Protein AF-A0A5R2MWP2-F1 (afdb_monomer_lite)

Foldseek 3Di:
DDDPDDDDADPPDDDDDDDPPPCPVVVVLLCCCLAPVVNVVVDDPVNWDPVCVVLVVVLVVQQVVCVVVVHDGDDRPVVVTDDDDDDDDDADPVGVVVCVSNDDDPDDPPDD

Secondary structure (DSSP, 8-state):
--SS---PPPSS------STTSSHHHHHHHHHHHH-GGGGGG--GGGS-GGGHHHHHHHHHHHHHHHHTT-PPPPP-GGGTS----------GGGHHHHGGGSPPS------

Sequence (112 aa):
KLISTRVGLSRKATVFVGANNSGKTSAITALRYFLVQRERANFTFNDFTLSHWPAINAMGLAWEEAFLAQAAIPDPDWDTVLPSVDIWLDVPENEVHYVQPLLPTLEWAAGR

pLDDT: mean 87.0, std 11.35, range [38.22, 97.12]

Structure (mmCIF, N/CA/C/O backbone):
data_AF-A0A5R2MWP2-F1
#
_entry.id   AF-A0A5R2MWP2-F1
#
loop_
_atom_site.group_PDB
_atom_site.id
_atom_site.type_symbol
_atom_site.label_atom_id
_atom_site.label_alt_id
_atom_site.label_comp_id
_atom_site.label_asym_id
_atom_site.label_entity_id
_atom_site.label_seq_id
_atom_site.pdbx_PDB_ins_code
_atom_site.Cartn_x
_atom_site.Cartn_y
_atom_site.Cartn_z
_atom_site.occupancy
_atom_site.B_iso_or_equiv
_atom_site.auth_seq_id
_atom_site.auth_comp_id
_atom_site.auth_asym_id
_atom_site.auth_atom_id
_atom_site.pdbx_PDB_model_num
ATOM 1 N N . LYS A 1 1 ? 8.394 -6.231 8.525 1.00 65.19 1 LYS A N 1
ATOM 2 C CA . LYS A 1 1 ? 7.795 -5.844 7.225 1.00 65.19 1 LYS A CA 1
ATOM 3 C C . LYS A 1 1 ? 6.427 -6.508 7.129 1.00 65.19 1 LYS A C 1
ATOM 5 O O . LYS A 1 1 ? 6.360 -7.691 7.431 1.00 65.19 1 LYS A O 1
ATOM 10 N N . LEU A 1 2 ? 5.370 -5.768 6.789 1.00 77.00 2 LEU A N 1
ATOM 11 C CA . LEU A 1 2 ? 4.042 -6.353 6.579 1.00 77.00 2 LEU A CA 1
ATOM 12 C C . LEU A 1 2 ? 3.980 -6.888 5.150 1.00 77.00 2 LEU A C 1
ATOM 14 O O . LEU A 1 2 ? 4.217 -6.140 4.208 1.00 77.00 2 LEU A O 1
ATOM 18 N N . ILE A 1 3 ? 3.737 -8.184 5.007 1.00 83.06 3 ILE A N 1
ATOM 19 C CA . ILE A 1 3 ? 3.507 -8.851 3.725 1.00 83.06 3 ILE A CA 1
ATOM 20 C C . ILE A 1 3 ? 2.249 -9.676 3.934 1.00 83.06 3 ILE A C 1
ATOM 22 O O . ILE A 1 3 ? 2.202 -10.455 4.888 1.00 83.06 3 ILE A O 1
ATOM 26 N N . SER A 1 4 ? 1.229 -9.462 3.103 1.00 85.06 4 SER A N 1
ATOM 27 C CA . SER A 1 4 ? 0.002 -10.273 3.100 1.00 85.06 4 SER A CA 1
ATOM 28 C C . SER A 1 4 ? -0.613 -10.451 4.497 1.00 85.06 4 SER A C 1
ATOM 30 O O . SER A 1 4 ? -0.996 -11.547 4.902 1.00 85.06 4 SER A O 1
ATOM 32 N N . THR A 1 5 ? -0.632 -9.376 5.290 1.00 88.81 5 THR A N 1
ATOM 33 C CA . THR A 1 5 ? -1.097 -9.412 6.682 1.00 88.81 5 THR A CA 1
ATOM 34 C C . THR A 1 5 ? -2.577 -9.073 6.746 1.00 88.81 5 THR A C 1
ATOM 36 O O . THR A 1 5 ? -3.000 -8.047 6.222 1.00 88.81 5 THR A O 1
ATOM 39 N N . ARG A 1 6 ? -3.359 -9.900 7.446 1.00 91.44 6 ARG A N 1
ATOM 40 C CA . ARG A 1 6 ? -4.784 -9.657 7.683 1.00 91.44 6 ARG A CA 1
ATOM 41 C C . ARG A 1 6 ? -5.014 -9.183 9.110 1.00 91.44 6 ARG A C 1
ATOM 43 O O . ARG A 1 6 ? -4.547 -9.817 10.053 1.00 91.44 6 ARG A O 1
ATOM 50 N N . VAL A 1 7 ? -5.767 -8.099 9.265 1.00 90.56 7 VAL A N 1
ATOM 51 C CA . VAL A 1 7 ? -6.133 -7.551 10.574 1.00 90.56 7 VAL A CA 1
ATOM 52 C C . VAL A 1 7 ? -7.650 -7.478 10.684 1.00 90.56 7 VAL A C 1
ATOM 54 O O . VAL A 1 7 ? -8.307 -6.894 9.829 1.00 90.56 7 VAL A O 1
ATOM 57 N N . GLY A 1 8 ? -8.201 -8.068 11.744 1.00 91.25 8 GLY A N 1
ATOM 58 C CA . GLY A 1 8 ? -9.596 -7.874 12.133 1.00 91.25 8 GLY A CA 1
ATOM 59 C C . GLY A 1 8 ? -9.717 -6.712 13.116 1.00 91.25 8 GLY A C 1
ATOM 60 O O . GLY A 1 8 ? -8.930 -6.619 14.059 1.00 91.25 8 GLY A O 1
ATOM 61 N N . LEU A 1 9 ? -10.698 -5.836 12.906 1.00 91.31 9 LEU A N 1
ATOM 62 C CA . LEU A 1 9 ? -10.989 -4.721 13.805 1.00 91.31 9 LEU A CA 1
ATOM 63 C C . LEU A 1 9 ? -12.180 -5.067 14.704 1.00 91.31 9 LEU A C 1
ATOM 65 O O . LEU A 1 9 ? -13.187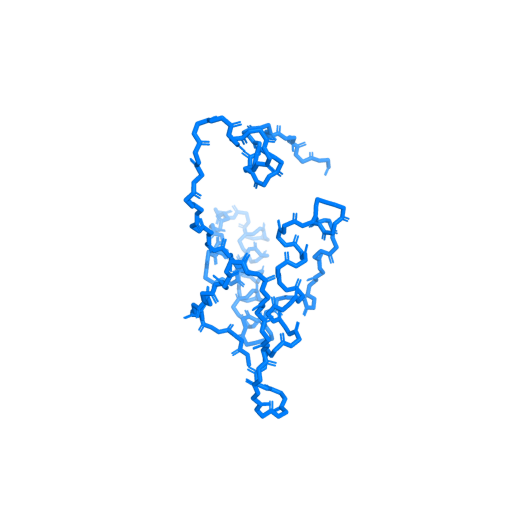 -5.605 14.247 1.00 91.31 9 LEU A O 1
ATOM 69 N N . SER A 1 10 ? -12.065 -4.768 15.997 1.00 92.44 10 SER A N 1
ATOM 70 C CA . SER A 1 10 ? -13.172 -4.903 16.944 1.00 92.44 10 SER A CA 1
ATOM 71 C C . SER A 1 10 ? -14.170 -3.750 16.792 1.00 92.44 10 SER A C 1
ATOM 73 O O . SER A 1 10 ? -13.821 -2.664 16.331 1.00 92.44 10 SER A O 1
ATOM 75 N N . ARG A 1 11 ? -15.409 -3.955 17.260 1.00 88.00 11 ARG A N 1
ATOM 76 C CA . ARG A 1 11 ? -16.486 -2.952 17.170 1.00 88.00 11 ARG A CA 1
ATOM 77 C C . ARG A 1 11 ? -16.242 -1.674 17.984 1.00 88.00 11 ARG A C 1
ATOM 79 O O . ARG A 1 11 ? -16.899 -0.677 17.724 1.00 88.00 11 ARG A O 1
ATOM 86 N N . LYS A 1 12 ? -15.378 -1.708 19.006 1.00 92.19 12 LYS A N 1
ATOM 87 C CA . LYS A 1 12 ? -15.167 -0.565 19.919 1.00 92.19 12 LYS A CA 1
ATOM 88 C C . LYS A 1 12 ? -13.738 -0.043 19.888 1.00 92.19 12 LYS A C 1
ATOM 90 O O . LYS A 1 12 ? -13.520 1.142 19.681 1.00 92.19 12 LYS A O 1
ATOM 95 N N . ALA A 1 13 ? -12.769 -0.916 20.137 1.00 92.19 13 ALA A N 1
ATOM 96 C CA . ALA A 1 13 ? -11.363 -0.542 20.208 1.00 92.19 13 ALA A CA 1
ATOM 97 C C . ALA A 1 13 ? -10.480 -1.741 19.870 1.00 92.19 13 ALA A C 1
ATOM 99 O O . ALA A 1 13 ? -10.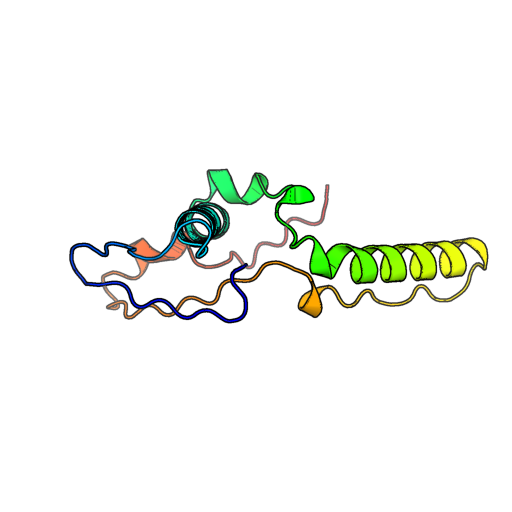706 -2.850 20.360 1.00 92.19 13 ALA A O 1
ATOM 100 N N . THR A 1 14 ? -9.460 -1.520 19.047 1.00 93.19 14 THR A N 1
ATOM 101 C CA . THR A 1 14 ? -8.482 -2.548 18.676 1.00 93.19 14 THR A CA 1
ATOM 102 C C . THR A 1 14 ? -7.103 -2.081 19.112 1.00 93.19 14 THR A C 1
ATOM 104 O O . THR A 1 14 ? -6.704 -0.967 18.787 1.00 93.19 14 THR A O 1
ATOM 107 N N . VAL A 1 15 ? -6.376 -2.919 19.852 1.00 93.25 15 VAL A N 1
ATOM 108 C CA . VAL A 1 15 ? -5.028 -2.607 20.347 1.00 93.25 15 VAL A CA 1
ATOM 109 C C . VAL A 1 15 ? -4.029 -3.536 19.672 1.00 93.25 15 VAL A C 1
ATOM 111 O O . VAL A 1 15 ? -4.182 -4.754 19.720 1.00 93.25 15 VAL A O 1
ATOM 114 N N . PHE A 1 16 ? -3.004 -2.970 19.034 1.00 92.00 16 PHE A N 1
ATOM 115 C CA . PHE A 1 16 ? -1.965 -3.749 18.362 1.00 92.00 16 PHE A CA 1
ATOM 116 C C . PHE A 1 16 ? -0.814 -3.987 19.342 1.00 92.00 16 PHE A C 1
ATOM 118 O O . PHE A 1 16 ? -0.154 -3.041 19.772 1.00 92.00 16 PHE A O 1
ATOM 125 N N . VAL A 1 17 ? -0.549 -5.249 19.678 1.00 92.88 17 VAL A N 1
ATOM 126 C CA . VAL A 1 17 ? 0.531 -5.670 20.588 1.00 92.88 17 VAL A CA 1
ATOM 127 C C . VAL A 1 17 ? 1.503 -6.607 19.870 1.00 92.88 17 VAL A C 1
ATOM 129 O O . VAL A 1 17 ? 1.132 -7.288 18.919 1.00 92.88 17 VAL A O 1
ATOM 132 N N . GLY A 1 18 ? 2.774 -6.617 20.278 1.00 89.94 18 GLY A N 1
ATOM 133 C CA . GLY A 1 18 ? 3.804 -7.468 19.672 1.00 89.94 18 GLY A CA 1
ATOM 134 C C . GLY A 1 18 ? 5.217 -6.917 19.847 1.00 89.94 18 GLY A C 1
ATOM 135 O O . GLY A 1 18 ? 5.390 -5.791 20.317 1.00 89.94 18 GLY A O 1
ATOM 136 N N . ALA A 1 19 ? 6.222 -7.686 19.426 1.00 91.88 19 ALA A N 1
ATOM 137 C CA . ALA A 1 19 ? 7.641 -7.346 19.566 1.00 91.88 19 ALA A CA 1
ATOM 138 C C . ALA A 1 19 ? 8.034 -6.014 18.895 1.00 91.88 19 ALA A C 1
ATOM 140 O O . ALA A 1 19 ? 7.352 -5.512 17.996 1.00 91.88 19 ALA A O 1
ATOM 141 N N . ASN A 1 20 ? 9.160 -5.428 19.305 1.00 86.88 20 ASN A N 1
ATOM 142 C CA . ASN A 1 20 ? 9.718 -4.270 18.604 1.00 86.88 20 ASN A CA 1
ATOM 143 C C . ASN A 1 20 ? 9.978 -4.615 17.133 1.00 86.88 20 ASN A C 1
ATOM 145 O O . ASN A 1 20 ? 10.367 -5.733 16.807 1.00 86.88 20 ASN A O 1
ATOM 149 N N . ASN A 1 21 ? 9.702 -3.657 16.244 1.00 84.88 21 ASN A N 1
ATOM 150 C CA . ASN A 1 21 ? 9.812 -3.830 14.794 1.00 84.88 21 ASN A CA 1
ATOM 151 C C . ASN A 1 21 ? 8.862 -4.884 14.167 1.00 84.88 21 ASN A C 1
ATOM 153 O O . ASN A 1 21 ? 9.021 -5.258 13.007 1.00 84.88 21 ASN A O 1
ATOM 157 N N . SER A 1 22 ? 7.822 -5.326 14.888 1.00 87.69 22 SER A N 1
ATOM 158 C CA . SER A 1 22 ? 6.834 -6.292 14.372 1.00 87.69 22 SER A CA 1
ATOM 159 C C . SER A 1 22 ? 5.865 -5.725 13.323 1.00 87.69 22 SER A C 1
ATOM 161 O O . SER A 1 22 ? 5.025 -6.456 12.814 1.00 87.69 22 SER A O 1
ATOM 163 N N . GLY A 1 23 ? 5.944 -4.426 13.008 1.00 88.81 23 GLY A N 1
ATOM 164 C CA . GLY A 1 23 ? 5.085 -3.777 12.009 1.00 88.81 23 GLY A CA 1
ATOM 165 C C . GLY A 1 23 ? 3.806 -3.130 12.549 1.00 88.81 23 GLY A C 1
ATOM 166 O O . GLY A 1 23 ? 2.970 -2.724 11.753 1.00 88.81 23 GLY A O 1
ATOM 167 N N . LYS A 1 24 ? 3.649 -2.973 13.873 1.00 92.69 24 LYS A N 1
ATOM 168 C CA . LYS A 1 24 ? 2.478 -2.293 14.475 1.00 92.69 24 LYS A CA 1
ATOM 169 C C . LYS A 1 24 ? 2.302 -0.868 13.946 1.00 92.69 24 LYS A C 1
ATOM 171 O O . LYS A 1 24 ? 1.246 -0.530 13.428 1.00 92.69 24 LYS A O 1
ATOM 176 N N . THR A 1 25 ? 3.356 -0.055 14.045 1.00 90.81 25 THR A N 1
ATOM 177 C CA . THR A 1 25 ? 3.351 1.327 13.548 1.00 90.81 25 THR A CA 1
ATOM 178 C C . THR A 1 25 ? 3.134 1.355 12.042 1.00 90.81 25 THR A C 1
ATOM 180 O O . THR A 1 25 ? 2.289 2.104 11.577 1.00 90.81 25 THR A O 1
ATOM 183 N N . SER A 1 26 ? 3.810 0.477 11.292 1.00 89.56 26 SER A N 1
ATOM 184 C CA . SER A 1 26 ? 3.629 0.359 9.841 1.00 89.56 26 SER A CA 1
ATOM 185 C C . SER A 1 26 ? 2.180 0.055 9.453 1.00 89.56 26 SER A C 1
ATOM 187 O O . SER A 1 26 ? 1.689 0.625 8.488 1.00 89.56 26 SER A O 1
ATOM 189 N N . ALA A 1 27 ? 1.477 -0.788 10.215 1.00 90.56 27 ALA A N 1
ATOM 190 C CA . ALA A 1 27 ? 0.078 -1.111 9.949 1.00 90.56 27 ALA A CA 1
ATOM 191 C C . ALA A 1 27 ? -0.830 0.108 10.172 1.00 90.56 27 ALA A C 1
ATOM 193 O O . ALA A 1 27 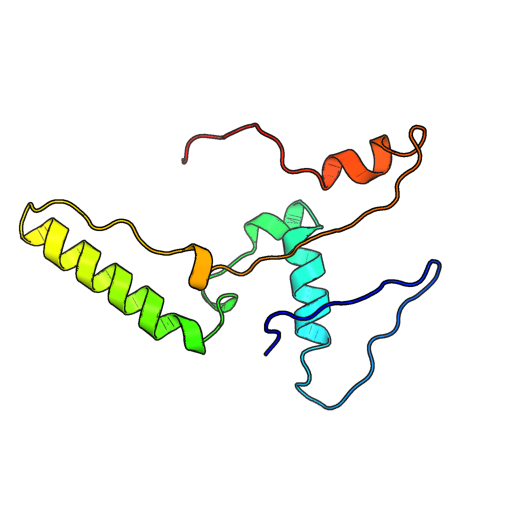? -1.682 0.401 9.340 1.00 90.56 27 ALA A O 1
ATOM 194 N N . ILE A 1 28 ? -0.612 0.859 11.258 1.00 90.56 28 ILE A N 1
ATOM 195 C CA . ILE A 1 28 ? -1.341 2.109 11.520 1.00 90.56 28 ILE A CA 1
ATOM 196 C C . ILE A 1 28 ? -1.039 3.163 10.446 1.00 90.56 28 ILE A C 1
ATOM 198 O O . ILE A 1 28 ? -1.958 3.821 9.963 1.00 90.56 28 ILE A O 1
ATOM 202 N N . THR A 1 29 ? 0.223 3.303 10.036 1.00 89.06 29 THR A N 1
ATOM 203 C CA . THR A 1 29 ? 0.627 4.220 8.962 1.00 89.06 29 THR A CA 1
ATOM 204 C C . THR A 1 29 ? -0.040 3.859 7.637 1.00 89.06 29 THR A C 1
ATOM 206 O O . THR A 1 29 ? -0.610 4.742 7.002 1.00 89.06 29 THR A O 1
ATOM 209 N N . ALA A 1 30 ? -0.058 2.575 7.258 1.00 89.19 30 ALA A N 1
ATOM 210 C CA . ALA A 1 30 ? -0.743 2.117 6.051 1.00 89.19 30 ALA A CA 1
ATOM 211 C C . ALA A 1 30 ? -2.237 2.479 6.088 1.00 89.19 30 ALA A C 1
ATOM 213 O O . ALA A 1 30 ? -2.744 3.094 5.153 1.00 89.19 30 ALA A O 1
ATOM 214 N N . LEU A 1 31 ? -2.930 2.206 7.200 1.00 90.19 31 LEU A N 1
ATOM 215 C CA . LEU A 1 31 ? -4.335 2.597 7.354 1.00 90.19 31 LEU A CA 1
ATOM 216 C C . LEU A 1 31 ? -4.536 4.109 7.186 1.00 90.19 31 LEU A C 1
ATOM 218 O O . LEU A 1 31 ? -5.486 4.518 6.524 1.00 90.19 31 LEU A O 1
ATOM 222 N N . ARG A 1 32 ? -3.640 4.947 7.730 1.00 89.62 32 ARG A N 1
ATOM 223 C CA . ARG A 1 32 ? -3.716 6.402 7.524 1.00 89.62 32 ARG A CA 1
ATOM 224 C C . ARG A 1 32 ? -3.567 6.775 6.052 1.00 89.62 32 ARG A C 1
ATOM 226 O O . ARG A 1 32 ? -4.406 7.518 5.559 1.00 89.62 32 ARG A O 1
ATOM 233 N N . TYR A 1 33 ? -2.551 6.262 5.361 1.00 88.94 33 TYR A N 1
ATOM 234 C CA . TYR A 1 33 ? -2.306 6.610 3.959 1.00 88.94 33 TYR A CA 1
ATOM 235 C C . TYR A 1 33 ? -3.447 6.186 3.032 1.00 88.94 33 TYR A C 1
ATOM 237 O O . TYR A 1 33 ? -3.875 6.979 2.201 1.00 88.94 33 TYR A O 1
ATOM 245 N N . PHE A 1 34 ? -4.000 4.983 3.203 1.00 87.44 34 PHE A N 1
ATOM 246 C CA . PHE A 1 34 ? -5.081 4.505 2.336 1.00 87.44 34 PHE A CA 1
ATOM 247 C C . PHE A 1 34 ? -6.452 5.123 2.673 1.00 87.44 34 PHE A C 1
ATOM 249 O O . PHE A 1 34 ? -7.242 5.414 1.766 1.00 87.44 34 PHE A O 1
ATOM 256 N N . LEU A 1 35 ? -6.750 5.355 3.960 1.00 87.38 35 LEU A N 1
ATOM 257 C CA . LEU A 1 35 ? -8.109 5.706 4.405 1.00 87.38 35 LEU A CA 1
ATOM 258 C C . LEU A 1 35 ? -8.338 7.176 4.726 1.00 87.38 35 LEU A C 1
ATOM 260 O O . LEU A 1 35 ? -9.481 7.627 4.714 1.00 87.38 35 LEU A O 1
ATOM 264 N N . VAL A 1 36 ? -7.287 7.945 4.990 1.00 88.31 36 VAL A N 1
ATOM 265 C CA . VAL A 1 36 ? -7.420 9.372 5.279 1.00 88.31 36 VAL A CA 1
ATOM 266 C C . VAL A 1 36 ? -7.126 10.148 3.999 1.00 88.31 36 VAL A C 1
ATOM 268 O O . VAL A 1 36 ? -5.980 10.249 3.584 1.00 88.31 36 VAL A O 1
ATOM 271 N N . GLN A 1 37 ? -8.154 10.732 3.373 1.00 80.44 37 GLN A N 1
ATOM 272 C CA . GLN A 1 37 ? -8.046 11.368 2.046 1.00 80.44 37 GLN A CA 1
ATOM 273 C C . GLN A 1 37 ? -6.873 12.353 1.912 1.00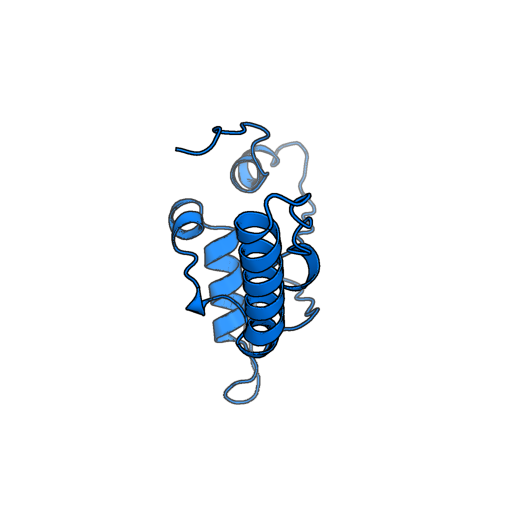 80.44 37 GLN A C 1
ATOM 275 O O . GLN A 1 37 ? -6.126 12.291 0.942 1.00 80.44 37 GLN A O 1
ATOM 280 N N . ARG A 1 38 ? -6.666 13.220 2.911 1.00 81.69 38 ARG A N 1
ATOM 281 C CA . ARG A 1 38 ? -5.557 14.196 2.931 1.00 81.69 38 ARG A CA 1
ATOM 282 C C . ARG A 1 38 ? -4.161 13.566 3.012 1.00 81.69 38 ARG A C 1
ATOM 284 O O . ARG A 1 38 ? -3.183 14.242 2.738 1.00 81.69 38 ARG A O 1
ATOM 291 N N . GLU A 1 39 ? -4.071 12.304 3.419 1.00 84.50 39 GLU A N 1
ATOM 292 C CA . GLU A 1 39 ? -2.820 11.556 3.546 1.00 84.50 39 GLU A CA 1
ATOM 293 C C . GLU A 1 39 ? -2.534 10.681 2.321 1.00 84.50 39 GLU A C 1
ATOM 295 O O . GLU A 1 39 ? -1.410 10.214 2.173 1.00 84.50 39 GLU A O 1
ATOM 300 N N . ARG A 1 40 ? -3.506 10.482 1.417 1.00 77.69 40 ARG A N 1
ATOM 301 C CA . ARG A 1 40 ? -3.311 9.683 0.192 1.00 77.69 40 ARG A CA 1
ATOM 302 C C . ARG A 1 40 ? -2.210 10.249 -0.706 1.00 77.69 40 ARG A C 1
ATOM 304 O O . ARG A 1 40 ? -1.504 9.491 -1.354 1.00 77.69 40 ARG A O 1
ATOM 311 N N . ALA A 1 41 ? -2.036 11.570 -0.721 1.00 78.31 41 ALA A N 1
ATOM 312 C CA . ALA A 1 41 ? -0.984 12.240 -1.488 1.00 78.31 41 ALA A CA 1
ATOM 313 C C . ALA A 1 41 ? 0.401 12.200 -0.809 1.00 78.31 41 ALA A C 1
ATOM 315 O O . ALA A 1 41 ? 1.371 12.675 -1.391 1.00 78.31 41 ALA A O 1
ATOM 316 N N . ASN A 1 42 ? 0.505 11.651 0.408 1.00 84.06 42 ASN A N 1
ATOM 317 C CA . ASN A 1 42 ? 1.750 11.636 1.179 1.00 84.06 42 ASN A CA 1
ATOM 318 C C . ASN A 1 42 ? 2.616 10.401 0.901 1.00 84.06 42 ASN A C 1
ATOM 320 O O . ASN A 1 42 ? 3.651 10.255 1.548 1.00 84.06 42 ASN A O 1
ATOM 324 N N . PHE A 1 43 ? 2.217 9.519 -0.024 1.00 83.75 43 PHE A N 1
ATOM 325 C CA . PHE A 1 43 ? 3.073 8.416 -0.448 1.00 83.75 43 PHE A CA 1
ATOM 326 C C . PHE A 1 43 ? 4.363 8.957 -1.057 1.00 83.75 43 PHE A C 1
ATOM 328 O O . PHE A 1 43 ? 4.362 9.711 -2.029 1.00 83.75 43 PHE A O 1
ATOM 335 N N . THR A 1 44 ? 5.475 8.527 -0.487 1.00 87.38 44 THR A N 1
ATOM 336 C CA . THR A 1 44 ? 6.817 8.786 -0.983 1.00 87.38 44 THR A CA 1
ATOM 337 C C . THR A 1 44 ? 7.459 7.483 -1.437 1.00 87.38 44 THR A C 1
ATOM 339 O O . THR A 1 44 ? 7.014 6.384 -1.107 1.00 87.38 44 THR A O 1
ATOM 342 N N . PHE A 1 45 ? 8.574 7.585 -2.157 1.00 84.94 45 PHE A N 1
ATOM 343 C CA . PHE A 1 45 ? 9.348 6.406 -2.546 1.00 84.94 45 PHE A CA 1
ATOM 344 C C . PHE A 1 45 ? 9.818 5.566 -1.339 1.00 84.94 45 PHE A C 1
ATOM 346 O O . PHE A 1 45 ? 9.956 4.349 -1.439 1.00 84.94 45 PHE A O 1
ATOM 353 N N . ASN A 1 46 ? 9.992 6.187 -0.166 1.00 86.12 46 ASN A N 1
ATOM 354 C CA . ASN A 1 46 ? 10.387 5.494 1.064 1.00 86.12 46 ASN A CA 1
ATOM 355 C C . ASN A 1 46 ? 9.278 4.609 1.656 1.00 86.12 46 ASN A C 1
ATOM 357 O O . ASN A 1 46 ? 9.560 3.788 2.529 1.00 86.12 46 ASN A O 1
ATOM 361 N N . ASP A 1 47 ? 8.039 4.754 1.183 1.00 87.38 47 ASP A N 1
ATOM 362 C CA . ASP A 1 47 ? 6.901 3.936 1.609 1.00 87.38 47 ASP A CA 1
ATOM 363 C C . ASP A 1 47 ? 6.794 2.626 0.817 1.00 87.38 47 ASP A C 1
ATOM 365 O O . ASP A 1 47 ? 6.081 1.700 1.214 1.00 87.38 47 ASP A O 1
ATOM 369 N N . PHE A 1 48 ? 7.561 2.500 -0.270 1.00 89.06 48 PHE A N 1
ATOM 370 C CA . PHE A 1 48 ? 7.790 1.218 -0.918 1.00 89.06 48 PHE A CA 1
ATOM 371 C C . PHE A 1 48 ? 8.671 0.363 -0.036 1.00 89.06 48 PHE A C 1
ATOM 373 O O . PHE A 1 48 ? 9.634 0.827 0.581 1.00 89.06 48 PHE A O 1
ATOM 380 N N . THR A 1 49 ? 8.403 -0.939 -0.026 1.00 87.44 49 THR A N 1
ATOM 381 C CA . THR A 1 49 ? 9.308 -1.781 0.729 1.00 87.44 49 THR A CA 1
ATOM 382 C C . THR A 1 49 ? 10.670 -1.855 0.049 1.00 87.44 49 THR A C 1
ATOM 384 O O . THR A 1 49 ? 10.761 -2.291 -1.091 1.00 87.44 49 THR A O 1
ATOM 387 N N . LEU A 1 50 ? 11.731 -1.569 0.806 1.00 89.50 50 LEU A N 1
ATOM 388 C CA . LEU A 1 50 ? 13.134 -1.696 0.401 1.00 89.50 50 LEU A CA 1
ATOM 389 C C . LEU A 1 50 ? 13.465 -2.971 -0.387 1.00 89.50 50 LEU A C 1
ATOM 391 O O . LEU A 1 50 ? 14.199 -2.914 -1.364 1.00 89.50 50 LEU A O 1
ATOM 395 N N . SER A 1 51 ? 12.911 -4.130 -0.015 1.00 90.31 51 SER A N 1
ATOM 396 C CA . SER A 1 51 ? 13.197 -5.374 -0.748 1.00 90.31 51 SER A CA 1
ATOM 397 C C . SER A 1 51 ? 12.574 -5.433 -2.152 1.00 90.31 51 SER A C 1
ATOM 399 O O . SER A 1 51 ? 12.885 -6.353 -2.894 1.00 90.31 51 SER A O 1
ATOM 401 N N . HIS A 1 52 ? 11.670 -4.513 -2.499 1.00 91.69 52 HIS A N 1
ATOM 402 C CA . HIS A 1 52 ? 11.082 -4.373 -3.836 1.00 91.69 52 HIS A CA 1
ATOM 403 C C . HIS A 1 52 ? 11.868 -3.381 -4.708 1.00 91.69 52 HIS A C 1
ATOM 405 O O . HIS A 1 52 ? 11.704 -3.384 -5.923 1.00 91.69 52 HIS A O 1
ATOM 411 N N . TRP A 1 53 ? 12.756 -2.563 -4.129 1.00 93.12 53 TRP A N 1
ATOM 412 C CA . TRP A 1 53 ? 13.534 -1.571 -4.882 1.00 93.12 53 TRP A CA 1
ATOM 413 C C . TRP A 1 53 ? 14.378 -2.173 -6.015 1.00 93.12 53 TRP A C 1
ATOM 415 O O . TRP A 1 53 ? 14.395 -1.579 -7.088 1.00 93.12 53 TRP A O 1
ATOM 425 N N . PRO A 1 54 ? 15.025 -3.349 -5.862 1.00 95.06 54 PRO A N 1
ATOM 426 C CA . PRO A 1 54 ? 15.736 -3.965 -6.981 1.00 95.06 54 PRO A CA 1
ATOM 427 C C . PRO A 1 54 ? 14.834 -4.270 -8.184 1.00 95.06 54 PRO A C 1
ATOM 429 O O . PRO A 1 54 ? 15.263 -4.082 -9.317 1.00 95.06 54 PRO A O 1
ATOM 432 N N . ALA A 1 55 ? 13.584 -4.688 -7.950 1.00 94.88 55 ALA A N 1
ATOM 433 C CA . ALA A 1 55 ? 12.620 -4.937 -9.022 1.00 94.88 55 ALA A CA 1
ATOM 434 C C . ALA A 1 55 ? 12.197 -3.629 -9.708 1.00 94.88 55 ALA A C 1
ATOM 436 O O . ALA A 1 55 ? 12.168 -3.564 -10.932 1.00 94.88 55 ALA A O 1
ATOM 437 N N . ILE A 1 56 ? 11.965 -2.564 -8.932 1.00 95.00 56 ILE A N 1
ATOM 438 C CA . ILE A 1 56 ? 11.665 -1.227 -9.470 1.00 95.00 56 ILE A CA 1
ATOM 439 C C . ILE A 1 56 ? 12.822 -0.719 -10.339 1.00 95.00 56 ILE A C 1
ATOM 441 O O . ILE A 1 56 ? 12.598 -0.258 -11.454 1.00 95.00 56 ILE A O 1
ATOM 445 N N . ASN A 1 57 ? 14.062 -0.856 -9.862 1.00 95.56 57 ASN A N 1
ATOM 446 C CA . ASN A 1 57 ? 15.247 -0.457 -10.620 1.00 95.56 57 ASN A CA 1
ATOM 447 C C . ASN A 1 57 ? 15.386 -1.261 -11.918 1.00 95.56 57 ASN A C 1
ATOM 449 O O . ASN A 1 57 ? 15.707 -0.687 -12.950 1.00 95.56 57 ASN A O 1
ATOM 453 N N . ALA A 1 58 ? 15.123 -2.570 -11.885 1.00 96.19 58 ALA A N 1
ATOM 454 C CA . ALA A 1 58 ? 15.164 -3.408 -13.080 1.00 96.19 58 ALA A CA 1
ATOM 455 C C . ALA A 1 58 ? 14.110 -2.987 -14.118 1.00 96.19 58 ALA A C 1
ATOM 457 O O . ALA A 1 58 ? 14.430 -2.904 -15.301 1.00 96.19 58 ALA A O 1
ATOM 458 N N . MET A 1 59 ? 12.886 -2.663 -13.681 1.00 96.31 59 MET A N 1
ATOM 459 C CA . MET A 1 59 ? 11.852 -2.112 -14.567 1.00 96.31 59 MET A CA 1
ATOM 460 C C . MET A 1 59 ? 12.284 -0.774 -15.176 1.00 96.31 59 MET A C 1
ATOM 462 O O . MET A 1 59 ? 12.111 -0.570 -16.374 1.00 96.31 59 MET A O 1
ATOM 466 N N . GLY A 1 60 ? 12.888 0.111 -14.376 1.00 95.31 60 GLY A N 1
ATOM 467 C CA . GLY A 1 60 ? 13.420 1.392 -14.848 1.00 95.31 60 GLY A CA 1
ATOM 468 C C . GLY A 1 60 ? 14.527 1.229 -15.891 1.00 95.31 60 GLY A C 1
ATOM 469 O O . GLY A 1 60 ? 14.463 1.851 -16.944 1.00 95.31 60 GLY A O 1
ATOM 470 N N . LEU A 1 61 ? 15.490 0.336 -15.649 1.00 96.94 61 LEU A N 1
ATOM 471 C CA . LEU A 1 61 ? 16.567 0.045 -16.601 1.00 96.94 61 LEU A CA 1
ATOM 472 C C . LEU A 1 61 ? 16.025 -0.519 -17.920 1.00 96.94 61 LEU A C 1
ATOM 474 O O . LEU A 1 61 ? 16.397 -0.040 -18.986 1.00 96.94 61 LEU A O 1
ATOM 478 N N . ALA A 1 62 ? 15.105 -1.487 -17.860 1.00 96.38 62 ALA A N 1
ATOM 479 C CA . ALA A 1 62 ? 14.488 -2.055 -19.058 1.00 96.38 62 ALA A CA 1
ATOM 480 C C . ALA A 1 62 ? 13.701 -1.000 -19.857 1.00 96.38 62 ALA A C 1
ATOM 482 O O . ALA A 1 62 ? 13.721 -0.999 -21.089 1.00 96.38 62 ALA A O 1
ATOM 483 N N . TRP A 1 63 ? 13.031 -0.084 -19.155 1.00 97.06 63 TRP A N 1
ATOM 484 C CA . TRP A 1 63 ? 12.352 1.055 -19.762 1.00 97.06 63 TRP A CA 1
ATOM 485 C C . TRP A 1 63 ? 13.344 2.002 -20.456 1.00 97.06 63 TRP A C 1
ATOM 487 O O . TRP A 1 63 ? 13.138 2.355 -21.617 1.00 97.06 63 TRP A O 1
ATOM 497 N N . GLU A 1 64 ? 14.438 2.376 -19.781 1.00 97.12 64 GLU A N 1
ATOM 498 C CA . GLU A 1 64 ? 15.473 3.272 -20.316 1.00 97.12 64 GLU A CA 1
ATOM 499 C C . GLU A 1 64 ? 16.168 2.673 -21.545 1.00 97.12 64 GLU A C 1
ATOM 501 O O . GLU A 1 64 ? 16.333 3.355 -22.558 1.00 97.12 64 GLU A O 1
ATOM 506 N N . GLU A 1 65 ? 16.531 1.391 -21.492 1.00 97.06 65 GLU A N 1
ATOM 507 C CA . GLU A 1 65 ? 17.151 0.669 -22.606 1.00 97.06 65 GLU A CA 1
ATOM 508 C C . GLU A 1 65 ? 16.230 0.619 -23.832 1.00 97.06 65 GLU A C 1
ATOM 510 O O . GLU A 1 65 ? 16.668 0.918 -24.947 1.00 97.06 65 GLU A O 1
ATOM 515 N N . ALA A 1 66 ? 14.944 0.303 -23.638 1.00 96.94 66 ALA A N 1
ATOM 516 C CA . ALA A 1 66 ? 13.961 0.283 -24.718 1.00 96.94 66 ALA A CA 1
ATOM 517 C C . ALA A 1 66 ? 13.742 1.679 -25.320 1.00 96.94 66 ALA A C 1
ATOM 519 O O . ALA A 1 66 ? 13.678 1.821 -26.544 1.00 96.94 66 ALA A O 1
ATOM 520 N N . PHE A 1 67 ? 13.684 2.712 -24.474 1.00 96.69 67 PHE A N 1
ATOM 521 C CA . PHE A 1 67 ? 13.549 4.100 -24.906 1.00 96.69 67 PHE A CA 1
ATOM 522 C C . PHE A 1 67 ? 14.743 4.546 -25.762 1.00 96.69 67 PHE A C 1
ATOM 524 O O . PHE A 1 67 ? 14.556 5.078 -26.858 1.00 96.69 67 PHE A O 1
ATOM 531 N N . LEU A 1 68 ? 15.973 4.278 -25.308 1.00 97.00 68 LEU A N 1
ATOM 532 C CA . LEU A 1 68 ? 17.198 4.607 -26.047 1.00 97.00 68 LEU A CA 1
ATOM 533 C C . LEU A 1 68 ? 17.311 3.834 -27.367 1.00 97.00 68 LEU A C 1
ATOM 535 O O . LEU A 1 68 ? 17.785 4.381 -28.363 1.00 97.00 68 LEU A O 1
ATOM 539 N N . ALA A 1 69 ? 16.848 2.584 -27.392 1.00 96.69 69 ALA A N 1
ATOM 540 C CA . ALA A 1 69 ? 16.828 1.745 -28.585 1.00 96.69 69 ALA A CA 1
ATOM 541 C C . ALA A 1 69 ? 15.675 2.065 -29.557 1.00 96.69 69 ALA A C 1
ATOM 543 O O . ALA A 1 69 ? 15.602 1.442 -30.616 1.00 96.69 69 ALA A O 1
ATOM 544 N N . GLN A 1 70 ? 14.776 3.003 -29.219 1.00 95.75 70 GLN A N 1
ATOM 545 C CA . GLN A 1 70 ? 13.527 3.267 -29.955 1.00 95.75 70 GLN A CA 1
ATOM 546 C C . GLN A 1 70 ? 12.688 1.992 -30.170 1.00 95.75 70 GLN A C 1
ATOM 548 O O . GLN A 1 70 ? 12.023 1.821 -31.194 1.00 95.75 70 GLN A O 1
ATOM 553 N N . ALA A 1 71 ? 12.747 1.073 -29.206 1.00 96.00 71 ALA A N 1
ATOM 554 C CA . ALA A 1 71 ? 12.006 -0.176 -29.209 1.00 96.00 71 ALA A CA 1
ATOM 555 C C . ALA A 1 71 ? 10.643 -0.010 -28.519 1.00 96.00 71 ALA A C 1
ATOM 557 O O . ALA A 1 71 ? 10.321 1.035 -27.951 1.00 96.00 71 ALA A O 1
ATOM 558 N N . ALA A 1 72 ? 9.831 -1.068 -28.558 1.00 95.56 72 ALA A N 1
ATOM 559 C CA . ALA A 1 72 ? 8.619 -1.128 -27.751 1.00 95.56 72 ALA A CA 1
ATOM 560 C C . ALA A 1 72 ? 8.985 -1.068 -26.259 1.00 95.56 72 ALA A C 1
ATOM 562 O O . ALA A 1 72 ? 9.809 -1.853 -25.787 1.00 95.56 72 ALA A O 1
ATOM 563 N N . ILE A 1 73 ? 8.372 -0.133 -25.534 1.00 95.94 73 ILE A N 1
ATOM 564 C CA . ILE A 1 73 ? 8.579 0.036 -24.095 1.00 95.94 73 ILE A CA 1
ATOM 565 C C . ILE A 1 73 ? 7.895 -1.127 -23.361 1.00 95.94 73 ILE A C 1
ATOM 567 O O . ILE A 1 73 ? 6.718 -1.378 -23.624 1.00 95.94 73 ILE A O 1
ATOM 571 N N . PRO A 1 74 ? 8.596 -1.837 -22.460 1.00 93.75 74 PRO A N 1
ATOM 572 C CA . PRO A 1 74 ? 7.988 -2.899 -21.674 1.00 93.75 74 PRO A CA 1
ATOM 573 C C . PRO A 1 74 ? 6.996 -2.326 -20.659 1.00 93.75 74 PRO A C 1
ATOM 575 O O . PRO A 1 74 ? 7.272 -1.314 -20.010 1.00 93.75 74 PRO A O 1
ATOM 578 N N . ASP A 1 75 ? 5.865 -3.008 -20.484 1.00 93.75 75 ASP A N 1
ATOM 579 C CA . ASP A 1 75 ? 4.912 -2.670 -19.433 1.00 93.75 75 ASP A CA 1
ATOM 580 C C . ASP A 1 75 ? 5.509 -3.012 -18.054 1.00 93.75 75 ASP A C 1
ATOM 582 O O . ASP A 1 75 ? 5.921 -4.155 -17.827 1.00 93.75 75 ASP A O 1
ATOM 586 N N . PRO A 1 76 ? 5.588 -2.048 -17.121 1.00 91.06 76 PRO A N 1
ATOM 587 C CA . PRO A 1 76 ? 6.077 -2.308 -15.773 1.00 91.06 76 PRO A CA 1
ATOM 588 C C . PRO A 1 76 ? 5.056 -3.106 -14.949 1.00 91.06 76 PRO A C 1
ATOM 590 O O . PRO A 1 76 ? 3.877 -2.757 -14.878 1.00 91.06 76 PRO A O 1
ATOM 593 N N . ASP A 1 77 ? 5.532 -4.137 -14.253 1.00 92.06 77 ASP A N 1
ATOM 594 C CA . ASP A 1 77 ? 4.752 -4.952 -13.317 1.00 92.06 77 ASP A CA 1
ATOM 595 C C . ASP A 1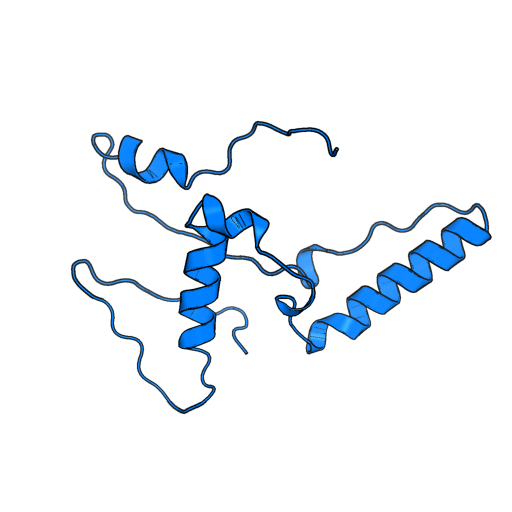 77 ? 4.649 -4.273 -11.938 1.00 92.06 77 ASP A C 1
ATOM 597 O O . ASP A 1 77 ? 5.301 -4.649 -10.957 1.00 92.06 77 ASP A O 1
ATOM 601 N N . TRP A 1 78 ? 3.847 -3.209 -11.870 1.00 90.94 78 TRP A N 1
ATOM 602 C CA . TRP A 1 78 ? 3.649 -2.441 -10.639 1.00 90.94 78 TRP A CA 1
ATOM 603 C C . TRP A 1 78 ? 2.880 -3.205 -9.556 1.00 90.94 78 TRP A C 1
ATOM 605 O O . TRP A 1 78 ? 3.108 -2.961 -8.366 1.00 90.94 78 TRP A O 1
ATOM 615 N N . ASP A 1 79 ? 2.017 -4.145 -9.940 1.00 89.38 79 ASP A N 1
ATOM 616 C CA . ASP A 1 79 ? 1.152 -4.893 -9.021 1.00 89.38 79 ASP A CA 1
ATOM 617 C C . ASP A 1 79 ? 1.955 -5.693 -7.987 1.00 89.38 79 ASP A C 1
ATOM 619 O O . ASP A 1 79 ? 1.515 -5.886 -6.851 1.00 89.38 79 ASP A O 1
ATOM 623 N N . THR A 1 80 ? 3.170 -6.119 -8.340 1.00 88.31 80 THR A N 1
ATOM 624 C CA . THR A 1 80 ? 4.042 -6.884 -7.437 1.00 88.31 80 THR A CA 1
ATOM 625 C C . THR A 1 80 ? 4.795 -6.029 -6.420 1.00 88.31 80 THR A C 1
ATOM 627 O O . THR A 1 80 ? 5.269 -6.553 -5.405 1.00 88.31 80 THR A O 1
ATOM 630 N N . VAL A 1 81 ? 4.925 -4.719 -6.658 1.00 90.38 81 VAL A N 1
ATOM 631 C CA . VAL A 1 81 ? 5.782 -3.836 -5.850 1.00 90.38 81 VAL A CA 1
ATOM 632 C C . VAL A 1 81 ? 5.020 -2.744 -5.109 1.00 90.38 81 VAL A C 1
ATOM 634 O O . VAL A 1 81 ? 5.511 -2.297 -4.063 1.00 90.38 81 VAL A O 1
ATOM 637 N N . LEU A 1 82 ? 3.854 -2.331 -5.617 1.00 89.12 82 LEU A N 1
ATOM 638 C CA . LEU A 1 82 ? 3.035 -1.283 -5.020 1.00 89.12 82 LEU A CA 1
ATOM 639 C C . LEU A 1 82 ? 2.497 -1.718 -3.649 1.00 89.12 82 LEU A C 1
ATOM 641 O O . LEU A 1 82 ? 2.011 -2.841 -3.490 1.00 89.12 82 LEU A O 1
ATOM 645 N N . PRO A 1 83 ? 2.537 -0.836 -2.634 1.00 88.00 83 PRO A N 1
ATOM 646 C CA . PRO A 1 83 ? 1.758 -1.044 -1.425 1.00 88.00 83 PRO A CA 1
ATOM 647 C C . PRO A 1 83 ? 0.271 -1.152 -1.778 1.00 88.00 83 PRO A C 1
ATOM 649 O O . PRO A 1 83 ? -0.256 -0.320 -2.514 1.00 88.00 83 PRO A O 1
ATOM 652 N N . SER A 1 84 ? -0.416 -2.138 -1.212 1.00 87.88 84 SER A N 1
ATOM 653 C CA . SER A 1 84 ? -1.852 -2.341 -1.398 1.00 87.88 84 SER A CA 1
ATOM 654 C C . SER A 1 84 ? -2.534 -2.673 -0.071 1.00 87.88 84 SER A C 1
ATOM 656 O O . SER A 1 84 ? -1.917 -3.198 0.862 1.00 87.88 84 SER A O 1
ATOM 658 N N . VAL A 1 85 ? -3.814 -2.312 0.031 1.00 88.06 85 VAL A N 1
ATOM 659 C CA . VAL A 1 85 ? -4.683 -2.609 1.173 1.00 88.06 85 VAL A CA 1
ATOM 660 C C . VAL A 1 85 ? -6.052 -3.011 0.645 1.00 88.06 85 VAL A C 1
ATOM 662 O O . VAL A 1 85 ? -6.713 -2.229 -0.034 1.00 88.06 85 VAL A O 1
ATOM 665 N N . ASP A 1 86 ? -6.488 -4.206 1.032 1.00 89.81 86 ASP A N 1
ATOM 666 C CA . ASP A 1 86 ? -7.846 -4.688 0.804 1.00 89.81 86 ASP A CA 1
ATOM 667 C C . ASP A 1 86 ? -8.720 -4.430 2.033 1.00 89.81 86 ASP A C 1
ATOM 669 O O . ASP A 1 86 ? -8.300 -4.640 3.178 1.00 89.81 86 ASP A O 1
ATOM 673 N N . ILE A 1 87 ? -9.957 -3.987 1.799 1.00 88.88 87 ILE A N 1
ATOM 674 C CA . ILE A 1 87 ? -10.875 -3.562 2.859 1.00 88.88 87 ILE A CA 1
ATOM 675 C C . ILE A 1 87 ? -12.208 -4.271 2.694 1.00 88.88 87 ILE A C 1
ATOM 677 O O . ILE A 1 87 ? -12.861 -4.167 1.661 1.00 88.88 87 ILE A O 1
ATOM 681 N N . TRP A 1 88 ? -12.632 -4.948 3.758 1.00 91.44 88 TRP A N 1
ATOM 682 C CA . TRP A 1 88 ? -13.948 -5.566 3.861 1.00 91.44 88 TRP A CA 1
ATOM 683 C C . TRP A 1 88 ? -14.755 -4.827 4.917 1.00 91.44 88 TRP A C 1
ATOM 685 O O . TRP A 1 88 ? -14.332 -4.736 6.071 1.00 91.44 88 TRP A O 1
ATOM 695 N N . LEU A 1 89 ? -15.909 -4.304 4.515 1.00 89.06 89 LEU A N 1
ATOM 696 C CA . LEU A 1 89 ? -16.826 -3.569 5.376 1.00 89.06 89 LEU A CA 1
ATOM 697 C C . LEU A 1 89 ? -18.190 -4.260 5.330 1.00 89.06 89 LEU A C 1
ATOM 699 O O . LEU A 1 89 ? -18.678 -4.587 4.252 1.00 89.06 89 LEU A O 1
ATOM 703 N N . ASP A 1 90 ? -18.791 -4.466 6.497 1.00 91.38 90 ASP A N 1
ATOM 704 C CA . ASP A 1 90 ? -20.190 -4.871 6.646 1.00 91.38 90 ASP A CA 1
ATOM 705 C C . ASP A 1 90 ? -20.984 -3.612 7.009 1.00 91.38 90 ASP A C 1
ATOM 707 O O . ASP A 1 90 ? -20.821 -3.082 8.111 1.00 91.38 90 ASP A O 1
ATOM 711 N N . VAL A 1 91 ? -21.731 -3.065 6.045 1.00 90.69 91 VAL A N 1
ATOM 712 C CA . VAL A 1 91 ? -22.367 -1.741 6.147 1.00 90.69 91 VAL A CA 1
ATOM 713 C C . VAL A 1 91 ? -23.859 -1.857 5.836 1.00 90.69 91 VAL A C 1
ATOM 715 O O . VAL A 1 91 ? -24.210 -2.224 4.712 1.00 90.69 91 VAL A O 1
ATOM 718 N N . PRO A 1 92 ? -24.746 -1.520 6.788 1.00 94.19 92 PRO A N 1
ATOM 719 C CA . PRO A 1 92 ? -26.180 -1.414 6.535 1.00 94.19 92 PRO A CA 1
ATOM 720 C C . PRO A 1 92 ? -26.511 -0.366 5.462 1.00 94.19 92 PRO A C 1
ATOM 722 O O . PRO A 1 92 ? -25.834 0.656 5.353 1.00 94.19 92 PRO A O 1
ATOM 725 N N . GLU A 1 93 ? -27.600 -0.559 4.711 1.00 91.00 93 GLU A N 1
ATOM 726 C CA . GLU A 1 93 ? -28.011 0.362 3.633 1.00 91.00 93 GLU A CA 1
ATOM 727 C C . GLU A 1 93 ? -28.162 1.817 4.107 1.00 91.00 93 GLU A C 1
ATOM 729 O O . GLU A 1 93 ? -27.759 2.754 3.417 1.00 91.00 93 GLU A O 1
ATOM 734 N N . ASN A 1 94 ? -28.677 2.019 5.321 1.00 95.00 94 ASN A N 1
ATOM 735 C CA . ASN A 1 94 ? -28.858 3.343 5.916 1.00 95.00 94 ASN A CA 1
ATOM 736 C C . ASN A 1 94 ? -27.541 4.009 6.367 1.00 95.00 94 ASN A C 1
ATOM 738 O O . ASN A 1 94 ? -27.557 5.180 6.740 1.00 95.00 94 ASN A O 1
ATOM 742 N N . GLU A 1 95 ? -26.409 3.303 6.318 1.00 93.44 95 GLU A N 1
ATOM 743 C CA . GLU A 1 95 ? -25.090 3.765 6.775 1.00 93.44 95 GLU A CA 1
ATOM 744 C C . GLU A 1 95 ? -24.061 3.903 5.638 1.00 93.44 95 GLU A C 1
ATOM 746 O O . GLU A 1 95 ? -22.951 4.385 5.863 1.00 93.44 95 GLU A O 1
ATOM 751 N N . VAL A 1 96 ? -24.422 3.562 4.395 1.00 90.00 96 VAL A N 1
ATOM 752 C CA . VAL A 1 96 ? -23.517 3.607 3.224 1.00 90.00 96 VAL A CA 1
ATOM 753 C C . VAL A 1 96 ? -22.860 4.980 3.032 1.00 90.00 96 VAL A C 1
ATOM 755 O O . VAL A 1 96 ? -21.691 5.078 2.654 1.00 90.00 96 VAL A O 1
ATOM 758 N N . HIS A 1 97 ? -23.579 6.054 3.353 1.00 89.00 97 HIS A N 1
ATOM 759 C CA . HIS A 1 97 ? -23.077 7.424 3.256 1.00 89.00 97 HIS A CA 1
ATOM 760 C C . HIS A 1 97 ? -21.832 7.689 4.131 1.00 89.00 97 HIS A C 1
ATOM 762 O O . HIS A 1 97 ? -21.034 8.561 3.794 1.00 89.00 97 HIS A O 1
ATOM 768 N N . TYR A 1 98 ? -21.608 6.920 5.206 1.00 88.12 98 TYR A N 1
ATOM 769 C CA . TYR A 1 98 ? -20.405 7.040 6.039 1.00 88.12 98 TYR A CA 1
ATOM 770 C C . TYR A 1 98 ? -19.150 6.459 5.382 1.00 88.12 98 TYR A C 1
ATOM 772 O O . TYR A 1 98 ? -18.044 6.922 5.659 1.00 88.12 98 TYR A O 1
ATOM 780 N N . VAL A 1 99 ? -19.301 5.452 4.517 1.00 88.75 99 VAL A N 1
ATOM 781 C CA . VAL A 1 99 ? -18.170 4.767 3.868 1.00 88.75 99 VAL A CA 1
ATOM 782 C C . VAL A 1 99 ? -17.925 5.242 2.441 1.00 88.75 99 VAL A C 1
ATOM 784 O O . VAL A 1 99 ? -16.869 4.958 1.883 1.00 88.75 99 VAL A O 1
ATOM 787 N N . GLN A 1 100 ? -18.849 6.020 1.870 1.00 86.31 100 GLN A N 1
ATOM 788 C CA . GLN A 1 100 ? -18.701 6.638 0.552 1.00 86.31 100 GLN A CA 1
ATOM 789 C C . GLN A 1 100 ? -17.338 7.334 0.345 1.00 86.31 100 GLN A C 1
ATOM 791 O O . GLN A 1 100 ? -16.753 7.135 -0.716 1.00 86.31 100 GLN A O 1
ATOM 796 N N . PRO A 1 101 ? -16.760 8.070 1.323 1.00 83.62 101 PRO A N 1
ATOM 797 C CA . PRO A 1 101 ? -15.448 8.703 1.147 1.00 83.62 101 PRO A CA 1
ATOM 798 C C . PRO A 1 101 ? -14.269 7.723 1.024 1.00 83.62 101 PRO A C 1
ATOM 800 O O . PRO A 1 101 ? -13.190 8.124 0.578 1.00 83.62 101 PRO A O 1
ATOM 803 N N . LEU A 1 102 ? -14.446 6.473 1.472 1.00 82.25 102 LEU A N 1
ATOM 804 C CA . LEU A 1 102 ? -13.435 5.418 1.391 1.00 82.25 102 LEU A CA 1
ATOM 805 C C . LEU A 1 102 ? -13.41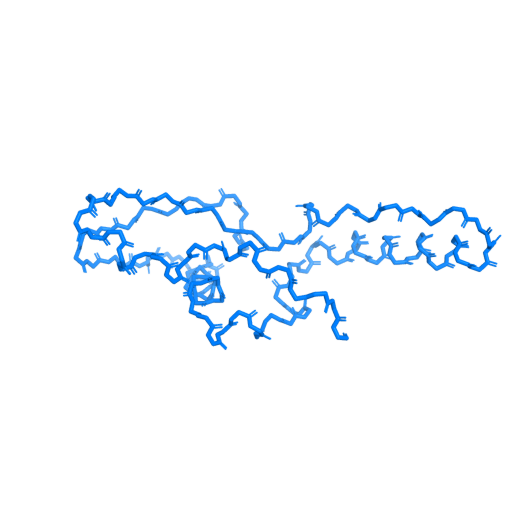9 4.769 0.009 1.00 82.25 102 LEU A C 1
ATOM 807 O O . LEU A 1 102 ? -12.351 4.346 -0.436 1.00 82.25 102 LEU A O 1
ATOM 811 N N . LEU A 1 103 ? -14.577 4.713 -0.657 1.00 79.75 103 LEU A N 1
ATOM 812 C CA . LEU A 1 103 ? -14.703 4.124 -1.980 1.00 79.75 103 LEU A CA 1
ATOM 813 C C . LEU A 1 103 ? -13.838 4.906 -2.979 1.00 79.75 103 LEU A C 1
ATOM 815 O O . LEU A 1 103 ? -13.857 6.142 -2.975 1.00 79.75 103 LEU A O 1
ATOM 819 N N . PRO A 1 104 ? -13.052 4.216 -3.820 1.00 69.75 104 PRO A N 1
ATOM 820 C CA . PRO A 1 104 ? -12.333 4.882 -4.890 1.00 69.75 104 PRO A CA 1
ATOM 821 C C . PRO A 1 104 ? -13.353 5.559 -5.808 1.00 69.75 104 PRO A C 1
ATOM 823 O O . PRO A 1 104 ? -14.323 4.942 -6.250 1.00 69.75 104 PRO A O 1
ATOM 826 N N . THR A 1 105 ? -13.157 6.847 -6.076 1.00 65.88 105 THR A N 1
ATOM 827 C CA . THR A 1 105 ? -13.934 7.537 -7.101 1.00 65.88 105 THR A CA 1
ATOM 828 C C . THR A 1 105 ? -13.489 7.004 -8.457 1.00 65.88 105 THR A C 1
ATOM 830 O O . THR A 1 105 ? -12.295 6.920 -8.728 1.00 65.88 105 THR A O 1
ATOM 833 N N . LEU A 1 106 ? -14.438 6.683 -9.336 1.00 55.22 106 LEU A N 1
ATOM 834 C CA . LEU A 1 106 ? -14.147 6.357 -10.742 1.00 55.22 106 LEU A CA 1
ATOM 835 C C . LEU A 1 106 ? -13.695 7.592 -11.546 1.00 55.22 106 LEU A C 1
ATOM 837 O O . LEU A 1 106 ? -13.434 7.500 -12.743 1.00 55.22 106 LEU A O 1
ATOM 841 N N . GLU A 1 107 ? -13.621 8.755 -10.897 1.00 57.19 107 GLU A N 1
ATOM 842 C CA . GLU A 1 107 ? -13.112 9.992 -11.471 1.00 57.19 107 GLU A CA 1
ATOM 843 C C . GLU A 1 107 ? -11.600 9.883 -11.688 1.00 57.19 107 GLU A C 1
ATOM 845 O O . GLU A 1 107 ? -10.783 10.130 -10.802 1.00 57.19 107 GLU A O 1
ATOM 850 N N . TRP A 1 108 ? -11.234 9.493 -12.906 1.00 51.62 108 TRP A N 1
ATOM 851 C CA . TRP A 1 108 ? -9.881 9.610 -13.421 1.00 51.62 108 TRP A CA 1
ATOM 852 C C . TRP A 1 108 ? -9.574 11.085 -13.709 1.00 51.62 108 TRP A C 1
ATOM 854 O O . TRP A 1 108 ? -9.986 11.636 -14.732 1.00 51.62 108 TRP A O 1
ATOM 864 N N . ALA A 1 109 ? -8.829 11.737 -12.817 1.00 56.34 109 ALA A N 1
ATOM 865 C CA . ALA A 1 109 ? -8.132 12.967 -13.161 1.00 56.34 109 ALA A CA 1
ATOM 866 C C . ALA A 1 109 ? -6.902 12.567 -13.982 1.00 56.34 109 ALA A C 1
ATOM 868 O O . ALA A 1 109 ? -5.888 12.161 -13.417 1.00 56.34 109 ALA A O 1
ATOM 869 N N . ALA A 1 110 ? -7.014 12.612 -15.312 1.00 42.94 110 ALA A N 1
ATOM 870 C CA . ALA A 1 110 ? -5.874 12.407 -16.199 1.00 42.94 110 ALA A CA 1
ATOM 871 C C . ALA A 1 110 ? -4.677 13.226 -15.697 1.00 42.94 110 ALA A C 1
ATOM 873 O O . ALA A 1 110 ? -4.844 14.398 -15.351 1.00 42.94 110 ALA A O 1
ATOM 874 N N . GLY A 1 111 ? -3.523 12.559 -15.584 1.00 46.22 111 GLY A N 1
ATOM 875 C CA . GLY A 1 111 ? -2.323 13.076 -14.932 1.00 46.22 111 GLY A CA 1
ATOM 876 C C . GLY A 1 111 ? -2.030 14.529 -15.303 1.00 46.22 111 GLY A C 1
ATOM 877 O O . GLY A 1 111 ? -2.083 14.899 -16.475 1.00 46.22 111 GLY A O 1
ATOM 878 N N . ARG A 1 112 ? -1.763 15.346 -14.282 1.00 38.22 112 ARG A N 1
ATOM 879 C CA . ARG A 1 112 ? -1.082 16.627 -14.473 1.00 38.22 112 ARG A CA 1
ATOM 880 C C . ARG A 1 112 ? 0.388 16.396 -14.767 1.00 38.22 112 ARG A C 1
ATOM 882 O O . ARG A 1 112 ? 0.949 15.467 -14.146 1.00 38.22 112 ARG A O 1
#

Radius of gyration: 18.33 Å; chains: 1; bounding box: 46×27×50 Å